Protein AF-A0A7D5S7V2-F1 (afdb_monomer_lite)

Secondary structure (DSSP, 8-state):
-HHHHHHHHHHHH--------EEESS-EEE-S-SEEEESS-EEEEEEEEEE-SS-EEEEEEEEEEEEEEEE-TT-EEEEEEEEE-TT-EEEE-TT-EEEESS-EEE-SEEEE-TT-EEEESS-EEE-SS-EEEETT-EEEESS-EEE-S-EEE-----GGGGGG-

Radius of gyration: 20.49 Å; chains: 1; bounding box: 86×40×39 Å

pLDDT: mean 71.47, std 13.64, range [46.28, 93.69]

Sequence (165 aa):
MKRIFTLIILLLTCKVYAQVQMISTGDISISGYTGIGINGNIIDSGGHIKIAQSGRIWVNGQGVLMGLLSMQDSANLIVDSVHFLPTSELVLHHESSITTTGNLYAAGATDLFENSGIETGGDLLISESDWNLHDSSLIESGENILLEGGTFHPMIMPESSRNRA

Structure (mmCIF, N/CA/C/O backbone):
data_AF-A0A7D5S7V2-F1
#
_entry.id   AF-A0A7D5S7V2-F1
#
loop_
_atom_site.group_PDB
_atom_site.id
_atom_site.type_symbol
_atom_site.label_atom_id
_atom_site.label_alt_id
_atom_site.label_comp_id
_atom_site.label_asym_id
_atom_site.label_entity_id
_atom_site.label_seq_id
_atom_site.pdbx_PDB_ins_code
_atom_site.Cartn_x
_atom_site.Cartn_y
_atom_site.Cartn_z
_atom_site.occupancy
_atom_site.B_iso_or_equiv
_atom_site.auth_seq_id
_atom_site.auth_comp_id
_atom_site.auth_asym_id
_atom_site.auth_atom_id
_atom_site.pdbx_PDB_model_num
ATOM 1 N N . MET A 1 1 ? -50.921 5.675 21.238 1.00 53.88 1 MET A N 1
ATOM 2 C CA . MET A 1 1 ? -49.936 5.343 22.296 1.00 53.88 1 MET A CA 1
ATOM 3 C C . MET A 1 1 ? -49.020 4.169 21.941 1.00 53.88 1 MET A C 1
ATOM 5 O O . MET A 1 1 ? -47.817 4.369 21.995 1.00 53.88 1 MET A O 1
ATOM 9 N N . LYS A 1 2 ? -49.520 3.002 21.489 1.00 50.62 2 LYS A N 1
ATOM 10 C CA . LYS A 1 2 ? -48.660 1.856 21.096 1.00 50.62 2 LYS A CA 1
ATOM 11 C C . LYS A 1 2 ? -47.578 2.187 20.049 1.00 50.62 2 LYS A C 1
ATOM 13 O O . LYS A 1 2 ? -46.432 1.823 20.248 1.00 50.62 2 LYS A O 1
ATOM 18 N N . ARG A 1 3 ? -47.910 2.939 18.990 1.00 49.97 3 ARG A N 1
ATOM 19 C CA . ARG A 1 3 ? -46.960 3.278 17.905 1.00 49.97 3 ARG A CA 1
ATOM 20 C C . ARG A 1 3 ? -45.799 4.190 18.334 1.00 49.97 3 ARG A C 1
ATOM 22 O O . ARG A 1 3 ? -44.717 4.086 17.777 1.00 49.97 3 ARG A O 1
ATOM 29 N N . ILE A 1 4 ? -46.019 5.052 19.330 1.00 58.50 4 ILE A N 1
ATOM 30 C CA . ILE A 1 4 ? -44.998 5.987 19.835 1.00 58.50 4 ILE A CA 1
ATOM 31 C C . ILE A 1 4 ? -43.970 5.233 20.687 1.00 58.50 4 ILE A C 1
ATOM 33 O O . ILE A 1 4 ? -42.773 5.434 20.524 1.00 58.50 4 ILE A O 1
ATOM 37 N N . PHE A 1 5 ? -44.430 4.300 21.526 1.00 53.72 5 PHE A N 1
ATOM 38 C CA . PHE A 1 5 ? -43.545 3.442 22.317 1.00 53.72 5 PHE A CA 1
ATOM 39 C C . PHE A 1 5 ? -42.644 2.564 21.439 1.00 53.72 5 PHE A C 1
ATOM 41 O O . PHE A 1 5 ? -41.458 2.437 21.721 1.00 53.72 5 PHE A O 1
ATOM 48 N N . THR A 1 6 ? -43.177 2.005 20.348 1.00 53.22 6 THR A N 1
ATOM 49 C CA . THR A 1 6 ? -42.384 1.191 19.414 1.00 53.22 6 THR A CA 1
ATOM 50 C C . THR A 1 6 ? -41.289 2.005 18.721 1.00 53.22 6 THR A C 1
ATOM 52 O O . THR A 1 6 ? -40.173 1.516 18.588 1.00 53.22 6 THR A O 1
ATOM 55 N N . LEU A 1 7 ? -41.572 3.254 18.331 1.00 47.69 7 LEU A N 1
ATOM 56 C CA . LEU A 1 7 ? -40.597 4.137 17.679 1.00 47.69 7 LEU A CA 1
ATOM 57 C C . LEU A 1 7 ? -39.459 4.547 18.631 1.00 47.69 7 LEU A C 1
ATOM 59 O O . LEU A 1 7 ? -38.300 4.572 18.231 1.00 47.69 7 LEU A O 1
ATOM 63 N N . ILE A 1 8 ? -39.787 4.821 19.899 1.00 56.41 8 ILE A N 1
ATOM 64 C CA . ILE A 1 8 ? -38.809 5.172 20.939 1.00 56.41 8 ILE A CA 1
ATOM 65 C C . ILE A 1 8 ? -37.889 3.984 21.249 1.00 56.41 8 ILE A C 1
ATOM 67 O O . ILE A 1 8 ? -36.680 4.167 21.339 1.00 56.41 8 ILE A O 1
ATOM 71 N N . ILE A 1 9 ? -38.433 2.765 21.349 1.00 59.38 9 ILE A N 1
ATOM 72 C CA . ILE A 1 9 ? -37.624 1.551 21.550 1.00 59.38 9 ILE A CA 1
ATOM 73 C C . ILE A 1 9 ? -36.713 1.308 20.343 1.00 59.38 9 ILE A C 1
ATOM 75 O O . ILE A 1 9 ? -35.529 1.060 20.536 1.00 59.38 9 ILE A O 1
ATOM 79 N N . LEU A 1 10 ? -37.226 1.452 19.114 1.00 52.78 10 LEU A N 1
ATOM 80 C CA . LEU A 1 10 ? -36.431 1.282 17.895 1.00 52.78 10 LEU A CA 1
ATOM 81 C C . LEU A 1 10 ? -35.240 2.257 17.864 1.00 52.78 10 LEU A C 1
ATOM 83 O O . LEU A 1 10 ? -34.108 1.832 17.653 1.00 52.78 10 LEU A O 1
ATOM 87 N N . LEU A 1 11 ? -35.483 3.538 18.167 1.00 54.12 11 LEU A N 1
ATOM 88 C CA . LEU A 1 11 ? -34.450 4.579 18.242 1.00 54.12 11 LEU A CA 1
ATOM 89 C C . LEU A 1 11 ? -33.435 4.342 19.373 1.00 54.12 11 LEU A C 1
ATOM 91 O O . LEU A 1 11 ? -32.258 4.629 19.187 1.00 54.12 11 LEU A O 1
ATOM 95 N N . LEU A 1 12 ? -33.858 3.782 20.513 1.00 57.28 12 LEU A N 1
ATOM 96 C CA . LEU A 1 12 ? -32.975 3.429 21.637 1.00 57.28 12 LEU A CA 1
ATOM 97 C C . LEU A 1 12 ? -32.145 2.158 21.387 1.00 57.28 12 LEU A C 1
ATOM 99 O O . LEU A 1 12 ? -31.118 1.966 22.033 1.00 57.28 12 LEU A O 1
ATOM 103 N N . THR A 1 13 ? -32.574 1.288 20.468 1.00 53.03 13 THR A N 1
ATOM 104 C CA . THR A 1 13 ? -31.842 0.066 20.084 1.00 53.03 13 THR A CA 1
ATOM 105 C C . THR A 1 13 ? -30.954 0.237 18.854 1.00 53.03 13 THR A C 1
ATOM 107 O O . THR A 1 13 ? -30.130 -0.632 18.568 1.00 53.03 13 THR A O 1
ATOM 110 N N . CYS A 1 14 ? -31.085 1.350 18.130 1.00 51.34 14 CYS A N 1
ATOM 111 C CA . CYS A 1 14 ? -30.212 1.668 17.009 1.00 51.34 14 CYS A CA 1
ATOM 112 C C . CYS A 1 14 ? -28.816 2.048 17.521 1.00 51.34 14 CYS A C 1
ATOM 114 O O . CYS A 1 14 ? -28.547 3.200 17.855 1.00 51.34 14 CYS A O 1
ATOM 116 N N . LYS A 1 15 ? -27.896 1.078 17.545 1.00 46.91 15 LYS A N 1
ATOM 117 C CA . LYS A 1 15 ? -26.462 1.377 17.587 1.00 46.91 15 LYS A CA 1
ATOM 118 C C . LYS A 1 15 ? -26.084 2.072 16.283 1.00 46.91 15 LYS A C 1
ATOM 120 O O . LYS A 1 15 ? -26.031 1.441 15.231 1.00 46.91 15 LYS A O 1
ATOM 125 N N . VAL A 1 16 ? -25.815 3.369 16.359 1.00 50.62 16 VAL A N 1
ATOM 126 C CA . VAL A 1 16 ? -25.156 4.093 15.274 1.00 50.62 16 VAL A CA 1
ATOM 127 C C . VAL A 1 16 ? -23.687 3.680 15.299 1.00 50.62 16 VAL A C 1
ATOM 129 O O . VAL A 1 16 ? -22.927 4.119 16.159 1.00 50.62 16 VAL A O 1
ATOM 132 N N . TYR A 1 17 ? -23.296 2.791 14.390 1.00 50.38 17 TYR A N 1
ATOM 133 C CA . TYR A 1 17 ? -21.887 2.531 14.120 1.00 50.38 17 TYR A CA 1
ATOM 134 C C . TYR A 1 17 ? -21.362 3.703 13.294 1.00 50.38 17 TYR A C 1
ATOM 136 O O . TYR A 1 17 ? -21.558 3.759 12.083 1.00 50.38 17 TYR A O 1
ATOM 144 N N . ALA A 1 18 ? -20.760 4.686 13.961 1.00 46.28 18 ALA A N 1
ATOM 145 C CA . ALA A 1 18 ? -20.011 5.720 13.267 1.00 46.28 18 ALA A CA 1
ATOM 146 C C . ALA A 1 18 ? -18.707 5.092 12.760 1.00 46.28 18 ALA A C 1
ATOM 148 O O . ALA A 1 18 ? -17.838 4.741 13.557 1.00 46.28 18 ALA A O 1
ATOM 149 N N . GLN A 1 19 ? -18.592 4.907 11.446 1.00 53.22 19 GLN A N 1
ATOM 150 C CA . GLN A 1 19 ? -17.331 4.526 10.818 1.00 53.22 19 GLN A CA 1
ATOM 151 C C . GLN A 1 19 ? -16.460 5.782 10.721 1.00 53.22 19 GLN A C 1
ATOM 153 O O . GLN A 1 19 ? -16.887 6.789 10.153 1.00 53.22 19 GLN A O 1
ATOM 158 N N . VAL A 1 20 ? -15.261 5.748 11.306 1.00 52.06 20 VAL A N 1
ATOM 159 C CA . VAL A 1 20 ? -14.315 6.866 11.227 1.00 52.06 20 VAL A CA 1
ATOM 160 C C . VAL A 1 20 ? -13.500 6.680 9.956 1.00 52.06 20 VAL A C 1
ATOM 162 O O . VAL A 1 20 ? -12.711 5.748 9.853 1.00 52.06 20 VAL A O 1
ATOM 165 N N . GLN A 1 21 ? -13.714 7.547 8.971 1.00 59.53 21 GLN A N 1
ATOM 166 C CA . GLN A 1 21 ? -12.904 7.574 7.757 1.00 59.53 21 GLN A CA 1
ATOM 167 C C . GLN A 1 21 ? -11.804 8.616 7.914 1.00 59.53 21 GLN A C 1
ATOM 169 O O . GLN A 1 21 ? -12.071 9.752 8.311 1.00 59.53 21 GLN A O 1
ATOM 174 N N . MET A 1 22 ? -10.573 8.228 7.594 1.00 63.16 22 MET A N 1
ATOM 175 C CA . MET A 1 22 ? -9.498 9.189 7.396 1.00 63.16 22 MET A CA 1
ATOM 176 C C . MET A 1 22 ? -9.532 9.608 5.930 1.00 63.16 22 MET A C 1
ATOM 178 O O . MET A 1 22 ? -9.255 8.796 5.050 1.00 63.16 22 MET A O 1
ATOM 182 N N . ILE A 1 23 ? -9.912 10.862 5.688 1.00 60.47 23 ILE A N 1
ATOM 183 C CA . ILE A 1 23 ? -9.883 11.477 4.361 1.00 60.47 23 ILE A CA 1
ATOM 184 C C . ILE A 1 23 ? -8.806 12.549 4.395 1.00 60.47 23 ILE A C 1
ATOM 186 O O . ILE A 1 23 ? -8.894 13.474 5.207 1.00 60.47 23 ILE A O 1
ATOM 190 N N . SER A 1 24 ? -7.805 12.424 3.531 1.00 64.19 24 SER A N 1
ATOM 191 C CA . SER A 1 24 ? -6.795 13.462 3.345 1.00 64.19 24 SER A CA 1
ATOM 192 C C . SER A 1 24 ? -6.746 13.908 1.893 1.00 64.19 24 SER A C 1
ATOM 194 O O . SER A 1 24 ? -6.919 13.113 0.976 1.00 64.19 24 SER A O 1
ATOM 196 N N . THR A 1 25 ? -6.521 15.206 1.709 1.00 56.84 25 THR A N 1
ATOM 197 C CA . THR A 1 25 ? -6.246 15.840 0.412 1.00 56.84 25 THR A CA 1
ATOM 198 C C . THR A 1 25 ? -4.838 16.455 0.387 1.00 56.84 25 THR A C 1
ATOM 200 O O . THR A 1 25 ? -4.547 17.292 -0.463 1.00 56.84 25 THR A O 1
ATOM 203 N N . GLY A 1 26 ? -4.004 16.139 1.381 1.00 53.19 26 GLY A N 1
ATOM 204 C CA . GLY A 1 26 ? -2.648 16.658 1.565 1.00 53.19 26 GLY A CA 1
ATOM 205 C C . GLY A 1 26 ? -1.775 15.664 2.333 1.00 53.19 26 GLY A C 1
ATOM 206 O O . GLY A 1 26 ? -2.226 14.567 2.663 1.00 53.19 26 GLY A O 1
ATOM 207 N N . ASP A 1 27 ? -0.529 16.039 2.616 1.00 62.12 27 ASP A N 1
ATOM 208 C CA . ASP A 1 27 ? 0.451 15.095 3.161 1.00 62.12 27 ASP A CA 1
ATOM 209 C C . ASP A 1 27 ? 0.111 14.625 4.582 1.00 62.12 27 ASP A C 1
ATOM 211 O O . ASP A 1 27 ? -0.161 15.424 5.485 1.00 62.12 27 ASP A O 1
ATOM 215 N N . ILE A 1 28 ? 0.201 13.313 4.796 1.00 67.50 28 ILE A N 1
ATOM 216 C CA . ILE A 1 28 ? 0.127 12.682 6.113 1.00 67.50 28 ILE A CA 1
ATOM 217 C C . ILE A 1 28 ? 1.533 12.204 6.467 1.00 67.50 28 ILE A C 1
ATOM 219 O O . ILE A 1 28 ? 2.031 11.235 5.899 1.00 67.50 28 ILE A O 1
ATOM 223 N N . SER A 1 29 ? 2.176 12.862 7.433 1.00 64.50 29 SER A N 1
ATOM 224 C CA . SER A 1 29 ? 3.474 12.426 7.956 1.00 64.50 29 SER A CA 1
ATOM 225 C C . SER A 1 29 ? 3.314 11.817 9.339 1.00 64.50 29 SER A C 1
ATOM 227 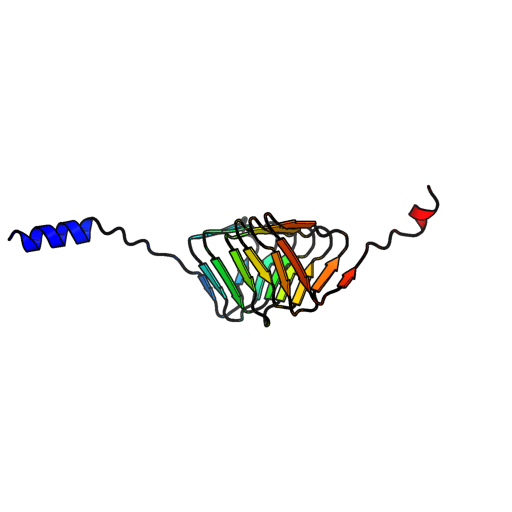O O . SER A 1 29 ? 2.852 12.474 10.274 1.00 64.50 29 SER A O 1
ATOM 229 N N . ILE A 1 30 ? 3.753 10.572 9.483 1.00 67.06 30 ILE A N 1
ATOM 230 C CA . ILE A 1 30 ? 3.746 9.839 10.746 1.00 67.06 30 ILE A CA 1
ATOM 231 C C . ILE A 1 30 ? 5.200 9.613 11.132 1.00 67.06 30 ILE A C 1
ATOM 233 O O . ILE A 1 30 ? 5.906 8.828 10.508 1.00 67.06 30 ILE A O 1
ATOM 237 N N . SER A 1 31 ? 5.650 10.352 12.143 1.00 60.53 31 SER A N 1
ATOM 238 C CA . SER A 1 31 ? 7.025 10.318 12.645 1.00 60.53 31 SER A CA 1
ATOM 239 C C . SER A 1 31 ? 7.029 10.490 14.160 1.00 60.53 31 SER A C 1
ATOM 241 O O . SER A 1 31 ? 6.303 11.344 14.672 1.00 60.53 31 SER A O 1
ATOM 243 N N . GLY A 1 32 ? 7.851 9.722 14.878 1.00 52.84 32 GLY A N 1
ATOM 244 C CA . GLY A 1 32 ? 7.982 9.836 16.338 1.00 52.84 32 GLY A CA 1
ATOM 245 C C . GLY A 1 32 ? 6.824 9.232 17.147 1.00 52.84 32 GLY A C 1
ATOM 246 O O . GLY A 1 32 ? 6.743 9.459 18.352 1.00 52.84 32 GLY A O 1
ATOM 247 N N . TYR A 1 33 ? 5.948 8.453 16.506 1.00 56.28 33 TYR A N 1
ATOM 248 C CA . TYR A 1 33 ? 4.859 7.711 17.146 1.00 56.28 33 TYR A CA 1
ATOM 249 C C . TYR A 1 33 ? 5.064 6.208 16.948 1.00 56.28 33 TYR A C 1
ATOM 251 O O . TYR A 1 33 ? 5.441 5.770 15.866 1.00 56.28 33 TYR A O 1
ATOM 259 N N . THR A 1 34 ? 4.765 5.405 17.972 1.00 59.66 34 THR A N 1
ATOM 260 C CA . THR A 1 34 ? 4.850 3.935 17.889 1.00 59.66 34 THR A CA 1
ATOM 261 C C . THR A 1 34 ? 3.755 3.326 17.008 1.00 59.66 34 THR A C 1
ATOM 263 O O . THR A 1 34 ? 3.917 2.218 16.501 1.00 59.66 34 THR A O 1
ATOM 266 N N . GLY A 1 35 ? 2.653 4.049 16.779 1.00 58.81 35 GLY A N 1
ATOM 267 C CA . GLY A 1 35 ? 1.676 3.697 15.757 1.00 58.81 35 GLY A CA 1
ATOM 268 C C . GLY A 1 35 ? 0.394 4.528 15.767 1.00 58.81 35 GLY A C 1
ATOM 269 O O . GLY A 1 35 ? 0.143 5.308 16.686 1.00 58.81 35 GLY A O 1
ATOM 270 N N . ILE A 1 36 ? -0.419 4.343 14.727 1.00 66.88 36 ILE A N 1
ATOM 271 C CA . ILE A 1 36 ? -1.734 4.958 14.519 1.00 66.88 36 ILE A CA 1
ATOM 272 C C . ILE A 1 36 ? -2.739 3.858 14.170 1.00 66.88 36 ILE A C 1
ATOM 274 O O . ILE A 1 36 ? -2.505 3.044 13.280 1.00 66.88 36 ILE A O 1
ATOM 278 N N . GLY A 1 37 ? -3.866 3.835 14.882 1.00 52.06 37 GLY A N 1
ATOM 279 C CA . GLY A 1 37 ? -4.990 2.946 14.594 1.00 52.06 37 GLY A CA 1
ATOM 280 C C . GLY A 1 37 ? -6.150 3.714 13.967 1.00 52.06 37 GLY A C 1
ATOM 281 O O . GLY A 1 37 ? -6.594 4.717 14.527 1.00 52.06 37 GLY A O 1
ATOM 282 N N . ILE A 1 38 ? -6.663 3.232 12.837 1.00 63.03 38 ILE A N 1
ATOM 283 C CA . ILE A 1 38 ? -7.821 3.786 12.129 1.00 63.03 38 ILE A CA 1
ATOM 284 C C . ILE A 1 38 ? -8.899 2.705 12.083 1.00 63.03 38 ILE A C 1
ATOM 286 O O . ILE A 1 38 ? -8.695 1.619 11.544 1.00 63.03 38 ILE A O 1
ATOM 290 N N . ASN A 1 39 ? -10.053 2.991 12.685 1.00 57.41 39 ASN A N 1
ATOM 291 C CA . ASN A 1 39 ? -11.207 2.094 12.674 1.00 57.41 39 ASN A CA 1
ATOM 292 C C . ASN A 1 39 ? -12.201 2.544 11.595 1.00 57.41 39 ASN A C 1
ATOM 294 O O . ASN A 1 39 ? -13.147 3.292 11.867 1.00 57.41 39 ASN A O 1
ATOM 298 N N . GLY A 1 40 ? -11.917 2.128 10.363 1.00 60.38 40 GLY A N 1
ATOM 299 C CA . GLY A 1 40 ? -12.625 2.504 9.149 1.00 60.38 40 GLY A CA 1
ATOM 300 C C . GLY A 1 40 ? -11.679 2.538 7.951 1.00 60.38 40 GLY A C 1
ATOM 301 O O . GLY A 1 40 ? -10.647 1.876 7.955 1.00 60.38 40 GLY A O 1
ATOM 302 N N . ASN A 1 41 ? -12.042 3.297 6.920 1.00 61.00 41 ASN A N 1
ATOM 303 C CA . ASN A 1 41 ? -11.297 3.324 5.661 1.00 61.00 41 ASN A CA 1
ATOM 304 C C . ASN A 1 41 ? -10.289 4.479 5.628 1.00 61.00 41 ASN A C 1
ATOM 306 O O . ASN A 1 41 ? -10.545 5.543 6.205 1.00 61.00 41 ASN A O 1
ATOM 310 N N . ILE A 1 42 ? -9.191 4.290 4.894 1.00 67.31 42 ILE A N 1
ATOM 311 C CA . ILE A 1 42 ? -8.346 5.397 4.430 1.00 67.31 42 ILE A CA 1
ATOM 312 C C . ILE A 1 42 ? -8.736 5.708 2.990 1.00 67.31 42 ILE A C 1
ATOM 314 O O . ILE A 1 42 ? -8.746 4.815 2.142 1.00 67.31 42 ILE A O 1
ATOM 318 N N . ILE A 1 43 ? -9.050 6.972 2.727 1.00 63.88 43 ILE A N 1
ATOM 319 C CA . ILE A 1 43 ? -9.237 7.498 1.378 1.00 63.88 43 ILE A CA 1
ATOM 320 C C . ILE A 1 43 ? -8.291 8.688 1.242 1.00 63.88 43 ILE A C 1
ATOM 322 O O . ILE A 1 43 ? -8.542 9.754 1.805 1.00 63.88 43 ILE A O 1
ATOM 326 N N . ASP A 1 44 ? -7.189 8.495 0.528 1.00 69.06 44 ASP A N 1
ATOM 327 C CA . ASP A 1 44 ? -6.313 9.597 0.122 1.00 69.06 44 ASP A CA 1
ATOM 328 C C . ASP A 1 44 ? -6.699 10.025 -1.293 1.00 69.06 44 ASP A C 1
ATOM 330 O O . ASP A 1 44 ? -6.975 9.165 -2.128 1.00 69.06 44 ASP A O 1
ATOM 334 N N . SER A 1 45 ? -6.767 11.330 -1.555 1.00 54.66 45 SER A N 1
ATOM 335 C CA . SER A 1 45 ? -7.177 11.892 -2.848 1.00 54.66 45 SER A CA 1
ATOM 336 C C . SER A 1 45 ? -6.069 12.692 -3.547 1.00 54.66 45 SER A C 1
ATOM 338 O O . SER A 1 45 ? -6.383 13.572 -4.353 1.00 54.66 45 SER A O 1
ATOM 340 N N . GLY A 1 46 ? -4.797 12.429 -3.232 1.00 58.62 46 GLY A N 1
ATOM 341 C CA . GLY A 1 46 ? -3.639 12.994 -3.936 1.00 58.62 46 GLY A CA 1
ATOM 342 C C . GLY A 1 46 ? -2.518 13.537 -3.046 1.00 58.62 46 GLY A C 1
ATOM 343 O O . GLY A 1 46 ? -1.682 14.281 -3.557 1.00 58.62 46 GLY A O 1
ATOM 344 N N . GLY A 1 47 ? -2.513 13.245 -1.742 1.00 62.09 47 GLY A N 1
ATOM 345 C CA . GLY A 1 47 ? -1.417 13.612 -0.841 1.00 62.09 47 GLY A CA 1
ATOM 346 C C . GLY A 1 47 ? -0.260 12.607 -0.861 1.00 62.09 47 GLY A C 1
ATOM 347 O O . GLY A 1 47 ? -0.300 11.586 -1.547 1.00 62.09 47 GLY A O 1
ATOM 348 N N . HIS A 1 48 ? 0.809 12.900 -0.117 1.00 69.12 48 HIS A N 1
ATOM 349 C CA . HIS A 1 48 ? 1.846 11.915 0.190 1.00 69.12 48 HIS A CA 1
ATOM 350 C C . HIS A 1 48 ? 1.645 11.374 1.610 1.00 69.12 48 HIS A C 1
ATOM 352 O O . HIS A 1 48 ? 1.672 12.126 2.590 1.00 69.12 48 HIS A O 1
ATOM 358 N N . ILE A 1 49 ? 1.500 10.056 1.749 1.00 70.50 49 ILE A N 1
ATOM 359 C CA . ILE A 1 49 ? 1.566 9.379 3.044 1.00 70.50 49 ILE A CA 1
ATOM 360 C C . ILE A 1 49 ? 3.006 8.933 3.267 1.00 70.50 49 ILE A C 1
ATOM 362 O O . ILE A 1 49 ? 3.511 8.022 2.609 1.00 70.50 49 ILE A O 1
ATOM 366 N N . LYS A 1 50 ? 3.673 9.564 4.234 1.00 71.00 50 LYS A N 1
ATOM 367 C CA . LYS A 1 50 ? 5.016 9.181 4.664 1.00 71.00 50 LYS A CA 1
ATOM 368 C C . LYS A 1 50 ? 4.968 8.556 6.051 1.00 71.00 50 LYS A C 1
ATOM 370 O O . LYS A 1 50 ? 4.5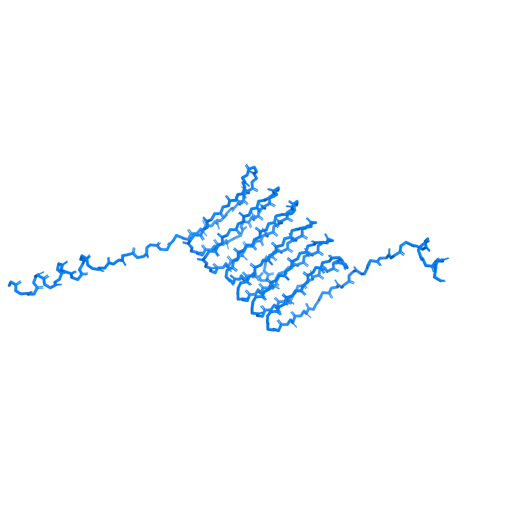67 9.203 7.022 1.00 71.00 50 LYS A O 1
ATOM 375 N N . ILE A 1 51 ? 5.446 7.319 6.150 1.00 67.94 51 ILE A N 1
ATOM 376 C CA . ILE A 1 51 ? 5.606 6.607 7.421 1.00 67.94 51 ILE A CA 1
ATOM 377 C C . ILE A 1 51 ? 7.104 6.482 7.697 1.00 67.94 51 ILE A C 1
ATOM 379 O O . ILE A 1 51 ? 7.813 5.774 6.983 1.00 67.94 51 ILE A O 1
ATOM 383 N N . ALA A 1 52 ? 7.589 7.194 8.714 1.00 59.88 52 ALA A N 1
ATOM 384 C CA . ALA A 1 52 ? 8.995 7.191 9.111 1.00 59.88 52 ALA A CA 1
ATOM 385 C C . ALA A 1 52 ? 9.168 6.632 10.533 1.00 59.88 52 ALA A C 1
ATOM 387 O O . ALA A 1 52 ? 8.353 6.926 11.409 1.00 59.88 52 ALA A O 1
ATOM 388 N N . GLN A 1 53 ? 10.267 5.895 10.746 1.00 57.25 53 GLN A N 1
ATOM 389 C CA . GLN A 1 53 ? 10.711 5.262 12.001 1.00 57.25 53 GLN A CA 1
ATOM 390 C C . GLN A 1 53 ? 9.712 4.326 12.678 1.00 57.25 53 GLN A C 1
ATOM 392 O O . GLN A 1 53 ? 8.802 4.811 13.343 1.00 57.25 53 GLN A O 1
ATOM 397 N N . SER A 1 54 ? 9.954 3.004 12.639 1.00 58.72 54 SER A N 1
ATOM 398 C CA . SER A 1 54 ? 9.352 1.984 13.538 1.00 58.72 54 SER A CA 1
ATOM 399 C C . SER A 1 54 ? 7.822 2.048 13.694 1.00 58.72 54 SER A C 1
ATOM 401 O O . SER A 1 54 ? 7.247 1.455 14.611 1.00 58.72 54 SER A O 1
ATOM 403 N N . GLY A 1 55 ? 7.168 2.816 12.828 1.00 59.22 55 GLY A N 1
ATOM 404 C CA . GLY A 1 55 ? 5.806 3.267 12.979 1.00 59.22 55 GLY A CA 1
ATOM 405 C C . GLY A 1 55 ? 4.894 2.202 12.423 1.00 59.22 55 GLY A C 1
ATOM 406 O O . GLY A 1 55 ? 5.153 1.628 11.362 1.00 59.22 55 GLY A O 1
ATOM 407 N N . ARG A 1 56 ? 3.821 1.925 13.154 1.00 63.03 56 ARG A N 1
ATOM 408 C CA . ARG A 1 56 ? 2.788 1.002 12.701 1.00 63.03 56 ARG A CA 1
ATOM 409 C C . ARG A 1 56 ? 1.522 1.759 12.350 1.00 63.03 56 ARG A C 1
ATOM 411 O O . ARG A 1 56 ? 1.013 2.498 13.187 1.00 63.03 56 ARG A O 1
ATOM 418 N N . ILE A 1 57 ? 0.960 1.519 11.173 1.00 67.88 57 ILE A N 1
ATOM 419 C CA . ILE A 1 57 ? -0.433 1.881 10.903 1.00 67.88 57 ILE A CA 1
ATOM 420 C C . ILE A 1 57 ? -1.259 0.604 10.906 1.00 67.88 57 ILE A C 1
ATOM 422 O O . ILE A 1 57 ? -0.916 -0.353 10.219 1.00 67.88 57 ILE A O 1
ATOM 426 N N . TRP A 1 58 ? -2.339 0.594 11.683 1.00 61.78 58 TRP A N 1
ATOM 427 C CA . TRP A 1 58 ? -3.369 -0.435 11.594 1.00 61.78 58 TRP A CA 1
ATOM 428 C C . TRP A 1 58 ? -4.667 0.189 11.093 1.00 61.78 58 TRP A C 1
ATOM 430 O O . TRP A 1 58 ? -5.203 1.096 11.733 1.00 61.78 58 TRP A O 1
ATOM 440 N N . VAL A 1 59 ? -5.202 -0.332 9.995 1.00 62.31 59 VAL A N 1
ATOM 441 C CA . VAL A 1 59 ? -6.477 0.076 9.403 1.00 62.31 59 VAL A CA 1
ATOM 442 C C . VAL A 1 59 ? -7.430 -1.112 9.445 1.00 62.31 59 VAL A C 1
ATOM 444 O O . VAL A 1 59 ? -7.201 -2.120 8.788 1.00 62.31 59 VAL A O 1
ATOM 447 N N . ASN A 1 60 ? -8.499 -1.005 10.231 1.00 58.44 60 ASN A N 1
ATOM 448 C CA . ASN A 1 60 ? -9.573 -2.002 10.256 1.00 58.44 60 ASN A CA 1
ATOM 449 C C . ASN A 1 60 ? -10.651 -1.596 9.243 1.00 58.44 60 ASN A C 1
ATOM 451 O O . ASN A 1 60 ? -11.668 -0.992 9.599 1.00 58.44 60 ASN A O 1
ATOM 455 N N . GLY A 1 61 ? -10.332 -1.796 7.971 1.00 60.12 61 GLY A N 1
ATOM 456 C CA . GLY A 1 61 ? -11.116 -1.357 6.829 1.00 60.12 61 GLY A CA 1
ATOM 457 C C . GLY A 1 61 ? -10.306 -1.402 5.537 1.00 60.12 61 GLY A C 1
ATOM 458 O O . GLY A 1 61 ? -9.170 -1.874 5.498 1.00 60.12 61 GLY A O 1
ATOM 459 N N . GLN A 1 62 ? -10.906 -0.897 4.462 1.00 69.62 62 GLN A N 1
ATOM 460 C CA . GLN A 1 62 ? -10.279 -0.858 3.143 1.00 69.62 62 GLN A CA 1
ATOM 461 C C . GLN A 1 62 ? -9.531 0.464 2.933 1.00 69.62 62 GLN A C 1
ATOM 463 O O . GLN A 1 62 ? -9.970 1.523 3.391 1.00 69.62 62 GLN A O 1
ATOM 468 N N . GLY A 1 63 ? -8.411 0.409 2.217 1.00 64.69 63 GLY A N 1
ATOM 469 C CA . GLY A 1 63 ? -7.664 1.579 1.768 1.00 64.69 63 GLY A CA 1
ATOM 470 C C . GLY A 1 63 ? -7.843 1.814 0.271 1.00 64.69 63 GLY A C 1
ATOM 471 O O . GLY A 1 63 ? -7.598 0.911 -0.526 1.00 64.69 63 GLY A O 1
ATOM 472 N N . VAL A 1 64 ? -8.216 3.032 -0.118 1.00 62.88 64 VAL A N 1
ATOM 473 C CA . VAL A 1 64 ? -7.989 3.536 -1.480 1.00 62.88 64 VAL A CA 1
ATOM 474 C C . VAL A 1 64 ? -6.998 4.679 -1.361 1.00 62.88 64 VAL A C 1
ATOM 476 O O . VAL A 1 64 ? -7.289 5.699 -0.736 1.00 62.88 64 VAL A O 1
ATOM 479 N N . LEU A 1 65 ? -5.808 4.486 -1.916 1.00 68.69 65 LEU A N 1
ATOM 480 C CA . LEU A 1 65 ? -4.714 5.440 -1.795 1.00 68.69 65 LEU A CA 1
ATOM 481 C C . LEU A 1 65 ? -4.448 6.077 -3.156 1.00 68.69 65 LEU A C 1
ATOM 483 O O . LEU A 1 65 ? -4.030 5.398 -4.099 1.00 68.69 65 LEU A O 1
ATOM 487 N N . MET A 1 66 ? -4.713 7.380 -3.255 1.00 56.00 66 MET A N 1
ATOM 488 C CA . MET A 1 66 ? -4.350 8.214 -4.399 1.00 56.00 66 MET A CA 1
ATOM 489 C C . MET A 1 66 ? -3.158 9.088 -4.013 1.00 56.00 66 MET A C 1
ATOM 491 O O . MET A 1 66 ? -3.308 9.938 -3.142 1.00 56.00 66 MET A O 1
ATOM 495 N N . GLY A 1 67 ? -2.008 8.900 -4.662 1.00 63.47 67 GLY A N 1
ATOM 496 C CA . GLY A 1 67 ? -0.772 9.634 -4.359 1.00 63.47 67 GLY A CA 1
ATOM 497 C C . GLY A 1 67 ? 0.395 8.707 -4.016 1.00 63.47 67 GLY A C 1
ATOM 498 O O . GLY A 1 67 ? 0.411 7.558 -4.447 1.00 63.47 67 GLY A O 1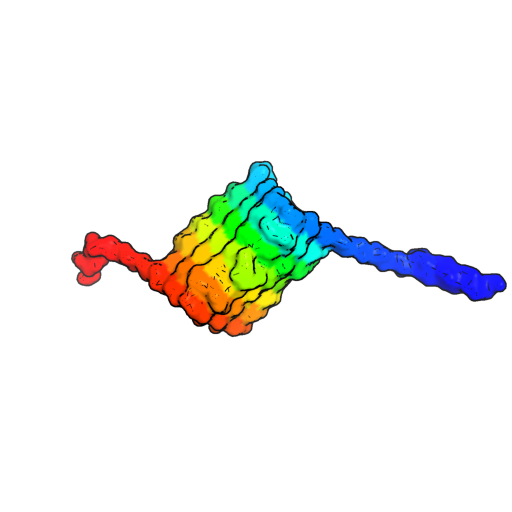
ATOM 499 N N . LEU A 1 68 ? 1.375 9.195 -3.256 1.00 69.56 68 LEU A N 1
ATOM 500 C CA . LEU A 1 68 ? 2.576 8.432 -2.889 1.00 69.56 68 LEU A CA 1
ATOM 501 C C . LEU A 1 68 ? 2.447 7.853 -1.474 1.00 69.56 68 LEU A C 1
ATOM 503 O O . LEU A 1 68 ? 2.311 8.610 -0.513 1.00 69.56 68 LEU A O 1
ATOM 507 N N . LEU A 1 69 ? 2.589 6.534 -1.324 1.00 81.06 69 LEU A N 1
ATOM 508 C CA . LEU A 1 69 ? 2.904 5.896 -0.043 1.00 81.06 69 LEU A CA 1
ATOM 509 C C . LEU A 1 69 ? 4.400 5.577 0.004 1.00 81.06 69 LEU A C 1
ATOM 511 O O . LEU A 1 69 ? 4.876 4.725 -0.741 1.00 81.06 69 LEU A O 1
ATOM 515 N N . SER A 1 70 ? 5.129 6.223 0.916 1.00 79.88 70 SER A N 1
ATOM 516 C CA . SER A 1 70 ? 6.550 5.950 1.158 1.00 79.88 70 SER A CA 1
ATOM 517 C C . SER A 1 70 ? 6.774 5.483 2.595 1.00 79.88 70 SER A C 1
ATOM 519 O O . SER A 1 70 ? 6.442 6.189 3.556 1.00 79.88 70 SER A O 1
ATOM 521 N N . MET A 1 71 ? 7.346 4.287 2.743 1.00 79.75 71 MET A N 1
ATOM 522 C CA . MET A 1 71 ? 7.600 3.644 4.034 1.00 79.75 71 MET A CA 1
ATOM 523 C C . MET A 1 71 ? 9.092 3.401 4.237 1.00 79.75 71 MET A C 1
ATOM 525 O O . MET A 1 71 ? 9.755 2.847 3.365 1.00 79.75 71 MET A O 1
ATOM 529 N N . GLN A 1 72 ? 9.625 3.825 5.384 1.00 77.81 72 GLN A N 1
ATOM 530 C CA . GLN A 1 72 ? 11.056 3.762 5.712 1.00 77.81 72 GLN A CA 1
ATOM 531 C C . GLN A 1 72 ? 11.297 3.165 7.104 1.00 77.81 72 GLN A C 1
ATOM 533 O O . GLN A 1 72 ? 10.397 3.163 7.942 1.00 77.81 72 GLN A O 1
ATOM 538 N N . ASP A 1 73 ? 12.524 2.699 7.355 1.00 77.94 73 ASP A N 1
ATOM 539 C CA . ASP A 1 73 ? 13.036 2.311 8.680 1.00 77.94 73 ASP A CA 1
ATOM 540 C C . ASP A 1 73 ? 12.147 1.297 9.430 1.00 77.94 73 ASP A C 1
ATOM 542 O O . ASP A 1 73 ? 11.656 1.565 10.537 1.00 77.94 73 ASP A O 1
ATOM 546 N N . SER A 1 74 ? 11.906 0.143 8.801 1.00 77.62 74 SER A N 1
ATOM 547 C CA . SER A 1 74 ? 11.117 -0.967 9.362 1.00 77.62 74 SER A CA 1
ATOM 548 C C . SER A 1 74 ? 9.652 -0.618 9.698 1.00 77.62 74 SER A C 1
ATOM 550 O O . SER A 1 74 ? 9.032 -1.204 10.594 1.00 77.62 74 SER A O 1
ATOM 552 N N . ALA A 1 75 ? 9.086 0.378 9.007 1.00 77.25 75 ALA A N 1
ATOM 553 C CA . ALA A 1 75 ? 7.677 0.747 9.115 1.00 77.25 75 ALA A CA 1
ATOM 554 C C . ALA A 1 75 ? 6.756 -0.386 8.640 1.00 77.25 75 ALA A C 1
ATOM 556 O O . ALA A 1 75 ? 7.051 -1.068 7.664 1.00 77.25 75 ALA A O 1
ATOM 557 N N . ASN A 1 76 ? 5.609 -0.549 9.301 1.00 79.38 76 ASN A N 1
ATOM 558 C CA . ASN A 1 76 ? 4.654 -1.612 8.982 1.00 79.38 76 ASN A CA 1
ATOM 559 C C . ASN A 1 76 ? 3.240 -1.053 8.796 1.00 79.38 76 ASN A C 1
ATOM 561 O O . ASN A 1 76 ? 2.724 -0.342 9.666 1.00 79.38 76 ASN A O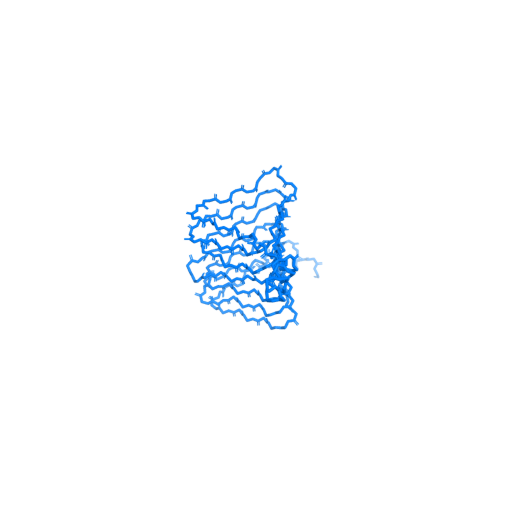 1
ATOM 565 N N . LEU A 1 77 ? 2.596 -1.411 7.689 1.00 82.75 77 LEU A N 1
ATOM 566 C CA . LEU A 1 77 ? 1.204 -1.086 7.393 1.00 82.75 77 LEU A CA 1
ATOM 567 C C . LEU A 1 77 ? 0.387 -2.374 7.418 1.00 82.75 77 LEU A C 1
ATOM 569 O O . LEU A 1 77 ? 0.655 -3.294 6.655 1.00 82.75 77 LEU A O 1
ATOM 573 N N . ILE A 1 78 ? -0.624 -2.418 8.281 1.00 82.38 78 ILE A N 1
ATOM 574 C CA . ILE A 1 78 ? -1.560 -3.536 8.372 1.00 82.38 78 ILE A CA 1
ATOM 575 C C . ILE A 1 78 ? -2.954 -3.020 8.021 1.00 82.38 78 ILE A C 1
ATOM 577 O O . ILE A 1 78 ? -3.447 -2.090 8.662 1.00 82.38 78 ILE A O 1
ATOM 581 N N . VAL A 1 79 ? -3.574 -3.589 6.990 1.00 82.50 79 VAL A N 1
ATOM 582 C CA . VAL A 1 79 ? -4.859 -3.132 6.429 1.00 82.50 79 VAL A CA 1
ATOM 583 C C . VAL A 1 79 ? -5.658 -4.316 5.893 1.00 82.50 79 VAL A C 1
ATOM 585 O O . VAL A 1 79 ? -5.063 -5.301 5.485 1.00 82.50 79 VAL A O 1
ATOM 588 N N . ASP A 1 80 ? -6.991 -4.272 5.858 1.00 82.94 80 ASP A N 1
ATOM 589 C CA . ASP A 1 80 ? -7.739 -5.437 5.360 1.00 82.94 80 ASP A CA 1
ATOM 590 C C . ASP A 1 80 ? -7.540 -5.648 3.859 1.00 82.94 80 ASP A C 1
ATOM 592 O O . ASP A 1 80 ? -7.251 -6.743 3.395 1.00 82.94 80 ASP A O 1
ATOM 596 N N . SER A 1 81 ? -7.679 -4.597 3.062 1.00 82.69 81 SER A N 1
ATOM 597 C CA . SER A 1 81 ? -7.354 -4.622 1.634 1.00 82.69 81 SER A CA 1
ATOM 598 C C . SER A 1 81 ? -6.961 -3.224 1.195 1.00 82.69 81 SER A C 1
ATOM 600 O O . SER A 1 81 ? -7.473 -2.242 1.742 1.00 82.69 81 SER A O 1
ATOM 602 N N . VAL A 1 82 ? -6.081 -3.114 0.206 1.00 85.62 82 VAL A N 1
ATOM 603 C CA . VAL A 1 82 ? -5.621 -1.815 -0.293 1.00 85.62 82 VAL A CA 1
ATOM 604 C C . VAL A 1 82 ? -5.576 -1.789 -1.813 1.00 85.62 82 VAL A C 1
ATOM 606 O O . VAL A 1 82 ? -5.166 -2.750 -2.460 1.00 85.62 82 VAL A O 1
ATOM 609 N N . HIS A 1 83 ? -6.022 -0.671 -2.373 1.00 85.56 83 HIS A N 1
ATOM 610 C CA . HIS A 1 83 ? -6.023 -0.397 -3.800 1.00 85.56 83 HIS A CA 1
ATOM 611 C C . HIS A 1 83 ? -5.277 0.922 -4.043 1.00 85.56 83 HIS A C 1
ATOM 613 O O . HIS A 1 83 ? -5.754 1.994 -3.658 1.00 85.56 83 HIS A O 1
ATOM 619 N N . PHE A 1 84 ? -4.121 0.847 -4.700 1.00 82.31 84 PHE A N 1
ATOM 620 C CA . PHE A 1 84 ? -3.402 1.998 -5.241 1.00 82.31 84 PHE A CA 1
ATOM 621 C C . PHE A 1 84 ? -3.846 2.214 -6.684 1.00 82.31 84 PHE A C 1
ATOM 623 O O . PHE A 1 84 ? -3.747 1.306 -7.510 1.00 82.31 84 PHE A O 1
ATOM 630 N N . LEU A 1 85 ? -4.373 3.403 -6.976 1.00 80.25 85 LEU A N 1
ATOM 631 C CA . LEU A 1 85 ? -4.809 3.753 -8.327 1.00 80.25 85 LEU A CA 1
ATOM 632 C C . LEU A 1 85 ? -3.609 3.870 -9.290 1.00 80.25 85 LEU A C 1
ATOM 634 O O . LEU A 1 85 ? -2.484 4.061 -8.831 1.00 80.25 85 LEU A O 1
ATOM 638 N N . PRO A 1 86 ? -3.825 3.844 -10.620 1.00 79.25 86 PRO A N 1
ATOM 639 C CA . PRO A 1 86 ? -2.738 3.954 -11.601 1.00 79.25 86 PRO A CA 1
ATOM 640 C C . PRO A 1 86 ? -1.869 5.215 -11.474 1.00 79.25 86 PRO A C 1
ATOM 642 O O . PRO A 1 86 ? -0.716 5.229 -11.884 1.00 79.25 86 PRO A O 1
ATOM 645 N N . THR A 1 87 ? -2.414 6.296 -10.908 1.00 77.44 87 THR A N 1
ATOM 646 C CA . THR A 1 87 ? -1.689 7.557 -10.670 1.00 77.44 87 THR A CA 1
ATOM 647 C C . THR A 1 87 ? -0.930 7.590 -9.343 1.00 77.44 87 THR A C 1
ATOM 649 O O . THR A 1 87 ? -0.407 8.639 -8.978 1.00 77.44 87 THR A O 1
ATOM 652 N N . SER A 1 88 ? -0.963 6.505 -8.572 1.00 77.81 88 SER A N 1
ATOM 653 C CA . SER A 1 88 ? -0.319 6.411 -7.265 1.00 77.81 88 SER A CA 1
ATOM 654 C C . SER A 1 88 ? 1.102 5.863 -7.380 1.00 77.81 88 SER A C 1
ATOM 656 O O . SER A 1 88 ? 1.486 5.291 -8.395 1.00 77.81 88 SER A O 1
ATOM 658 N N . GLU A 1 89 ? 1.880 6.010 -6.317 1.00 79.81 89 GLU A N 1
ATOM 659 C CA . GLU A 1 89 ? 3.207 5.415 -6.193 1.00 79.81 89 GLU A CA 1
ATOM 660 C C . GLU A 1 89 ? 3.301 4.671 -4.854 1.00 79.81 89 GLU A C 1
ATOM 662 O O . GLU A 1 89 ? 2.890 5.186 -3.810 1.00 79.81 89 GLU A O 1
ATOM 667 N N . LEU A 1 90 ? 3.826 3.449 -4.879 1.00 84.94 90 LEU A N 1
ATOM 668 C CA . LEU A 1 90 ? 4.105 2.628 -3.706 1.00 84.94 90 LEU A CA 1
ATOM 669 C C . LEU A 1 90 ? 5.617 2.434 -3.584 1.00 84.94 90 LEU A C 1
ATOM 671 O O . LEU A 1 90 ? 6.232 1.792 -4.426 1.00 84.94 90 LEU A O 1
ATOM 675 N N . VAL A 1 91 ? 6.215 2.953 -2.514 1.00 85.00 91 VAL A N 1
ATOM 676 C CA . VAL A 1 91 ? 7.658 2.847 -2.274 1.00 85.00 91 VAL A CA 1
ATOM 677 C C . VAL A 1 91 ? 7.918 2.256 -0.891 1.00 85.00 91 VAL A C 1
ATOM 679 O O . VAL A 1 91 ? 7.705 2.916 0.133 1.00 85.00 91 VAL A O 1
ATOM 682 N N . LEU A 1 92 ? 8.414 1.018 -0.857 1.00 84.50 92 LEU A N 1
ATOM 683 C CA . LEU A 1 92 ? 8.799 0.323 0.373 1.00 84.50 92 LEU A CA 1
ATOM 684 C C . LEU A 1 92 ? 10.323 0.254 0.484 1.00 84.50 92 LEU A C 1
ATOM 686 O O . LEU A 1 92 ? 10.988 -0.449 -0.274 1.00 84.50 92 LEU A O 1
ATOM 690 N N . HIS A 1 93 ? 10.886 0.989 1.443 1.00 82.50 93 HIS A N 1
ATOM 691 C CA . HIS A 1 93 ? 12.319 0.966 1.737 1.00 82.50 93 HIS A CA 1
ATOM 692 C C . HIS A 1 93 ? 12.691 -0.163 2.720 1.00 82.50 93 HIS A C 1
ATOM 694 O O . HIS A 1 93 ? 11.849 -0.968 3.122 1.00 82.50 93 HIS A O 1
ATOM 700 N N . HIS A 1 94 ? 13.967 -0.210 3.115 1.00 82.31 94 HIS A N 1
ATOM 701 C CA . HIS A 1 94 ? 14.557 -1.287 3.907 1.00 82.31 94 HIS A CA 1
ATOM 702 C C . HIS A 1 94 ? 13.731 -1.704 5.130 1.00 82.31 94 HIS A C 1
ATOM 704 O O . HIS A 1 94 ? 13.338 -0.858 5.939 1.00 82.31 94 HIS A O 1
ATOM 710 N N . GLU A 1 95 ? 13.485 -3.013 5.242 1.00 81.31 95 GLU A N 1
ATOM 711 C CA . GLU A 1 95 ? 12.731 -3.672 6.323 1.00 81.31 95 GLU A CA 1
ATOM 712 C C . GLU A 1 95 ? 11.267 -3.229 6.486 1.00 81.31 95 GLU A C 1
ATOM 714 O O . GLU A 1 95 ? 10.604 -3.646 7.438 1.00 81.31 95 GLU A O 1
ATOM 719 N N . SER A 1 96 ? 10.737 -2.379 5.602 1.00 83.00 96 SER A N 1
ATOM 720 C CA . SER A 1 96 ? 9.337 -1.957 5.677 1.00 83.00 96 SER A CA 1
ATOM 721 C C . SER A 1 96 ? 8.402 -3.004 5.081 1.00 83.00 96 SER A C 1
ATOM 723 O O . SER A 1 96 ? 8.763 -3.687 4.123 1.00 83.00 96 SER A O 1
ATOM 725 N N . SER A 1 97 ? 7.194 -3.144 5.627 1.00 87.44 97 SER A N 1
ATOM 726 C CA . SER A 1 97 ? 6.246 -4.136 5.119 1.00 87.44 97 SER A CA 1
ATOM 727 C C . SER A 1 97 ? 4.799 -3.666 5.053 1.00 87.44 97 SER A C 1
ATOM 729 O O . SER A 1 97 ? 4.345 -2.842 5.854 1.00 87.44 97 SER A O 1
ATOM 731 N N . ILE A 1 98 ? 4.065 -4.228 4.093 1.00 88.50 98 ILE A N 1
ATOM 732 C CA . ILE A 1 98 ? 2.607 -4.175 4.033 1.00 88.50 98 ILE A CA 1
ATOM 733 C C . ILE A 1 98 ? 2.070 -5.583 4.274 1.00 88.50 98 ILE A C 1
ATOM 735 O O . ILE A 1 98 ? 2.408 -6.512 3.546 1.00 88.50 98 ILE A O 1
ATOM 739 N N . THR A 1 99 ? 1.180 -5.722 5.251 1.00 90.19 99 THR A N 1
ATOM 740 C CA . THR A 1 99 ? 0.427 -6.953 5.499 1.00 90.19 99 THR A CA 1
ATOM 741 C C . THR A 1 99 ? -1.053 -6.682 5.282 1.00 90.19 99 THR A C 1
ATOM 743 O O . THR A 1 99 ? -1.612 -5.753 5.872 1.00 90.19 99 THR A O 1
ATOM 746 N N . THR A 1 100 ? -1.709 -7.508 4.469 1.00 88.62 100 THR A N 1
ATOM 747 C CA . THR A 1 100 ? -3.157 -7.433 4.263 1.00 88.62 100 THR A CA 1
ATOM 748 C C . THR A 1 100 ? -3.869 -8.742 4.561 1.00 88.62 100 THR A C 1
ATOM 750 O O . THR A 1 100 ? -3.308 -9.811 4.354 1.00 88.62 100 THR A O 1
ATOM 753 N N . THR A 1 101 ? -5.106 -8.682 5.065 1.00 90.00 101 THR A N 1
ATOM 754 C CA . THR A 1 101 ? -5.933 -9.888 5.290 1.00 90.00 101 THR A CA 1
ATOM 755 C C . THR A 1 101 ? -6.716 -10.310 4.043 1.00 90.00 101 THR A C 1
ATOM 757 O O . THR A 1 101 ? -7.160 -11.450 3.953 1.00 90.00 101 THR A O 1
ATOM 760 N N . GLY A 1 102 ? -6.873 -9.402 3.084 1.00 90.19 102 GLY A N 1
ATOM 761 C CA . GLY A 1 102 ? -7.503 -9.591 1.783 1.00 90.19 102 GLY A CA 1
ATOM 762 C C . GLY A 1 102 ? -6.549 -9.207 0.655 1.00 90.19 102 GLY A C 1
ATOM 763 O O . GLY A 1 102 ? -5.397 -9.633 0.654 1.00 90.19 102 GLY A O 1
ATOM 764 N N . ASN A 1 103 ? -7.035 -8.431 -0.315 1.00 90.25 103 ASN A N 1
ATOM 765 C CA . ASN A 1 103 ? -6.301 -8.176 -1.556 1.00 90.25 103 ASN A CA 1
ATOM 766 C C . ASN A 1 103 ? -5.415 -6.925 -1.469 1.00 90.25 103 ASN A C 1
ATOM 768 O O . ASN A 1 103 ? -5.812 -5.907 -0.885 1.00 90.25 103 ASN A O 1
ATOM 772 N N . LEU A 1 104 ? -4.272 -6.966 -2.156 1.00 91.06 104 LEU A N 1
ATOM 773 C CA . LEU A 1 104 ? -3.475 -5.788 -2.492 1.00 91.06 104 LEU A CA 1
ATOM 774 C C . LEU A 1 104 ? -3.458 -5.605 -4.007 1.00 91.06 104 LEU A C 1
ATOM 776 O O . LEU A 1 104 ? -3.018 -6.484 -4.745 1.00 91.06 104 LEU A O 1
ATOM 780 N N . TYR A 1 105 ? -3.909 -4.438 -4.459 1.00 89.94 105 TYR A N 1
ATOM 781 C CA . TYR A 1 105 ? -3.816 -4.029 -5.854 1.00 89.94 105 TYR A CA 1
ATOM 782 C C . TYR A 1 105 ? -2.964 -2.771 -5.970 1.00 89.94 105 TYR A C 1
ATOM 784 O O . TYR A 1 105 ? -3.333 -1.728 -5.428 1.00 89.94 105 TYR A O 1
ATOM 792 N N . ALA 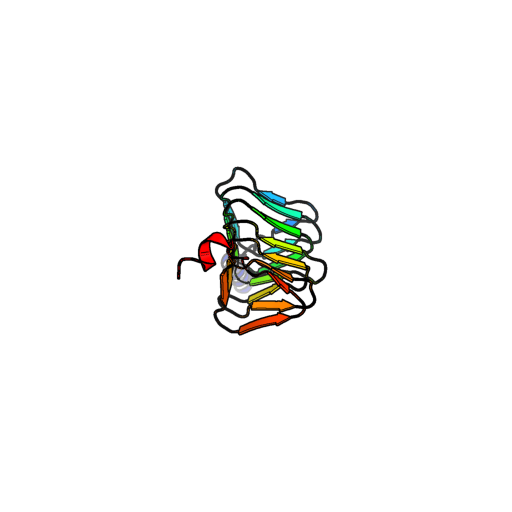A 1 106 ? -1.838 -2.866 -6.670 1.00 86.69 106 ALA A N 1
ATOM 793 C CA . ALA A 1 106 ? -0.957 -1.747 -6.964 1.00 86.69 106 ALA A CA 1
ATOM 794 C C . ALA A 1 106 ? -0.902 -1.499 -8.476 1.00 86.69 106 ALA A C 1
ATOM 796 O O . ALA A 1 106 ? -0.163 -2.168 -9.190 1.00 86.69 106 ALA A O 1
ATOM 797 N N . ALA A 1 107 ? -1.702 -0.545 -8.965 1.00 82.25 107 ALA A N 1
ATOM 798 C CA . ALA A 1 107 ? -1.717 -0.178 -10.387 1.00 82.25 107 ALA A CA 1
ATOM 799 C C . ALA A 1 107 ? -0.708 0.912 -10.774 1.00 82.25 107 ALA A C 1
ATOM 801 O O . ALA A 1 107 ? -0.527 1.219 -11.947 1.00 82.25 107 ALA A O 1
ATOM 802 N N . GLY A 1 108 ? -0.139 1.582 -9.775 1.00 76.50 108 GLY A N 1
ATOM 803 C CA . GLY A 1 108 ? 0.806 2.677 -9.942 1.00 76.50 108 GLY A CA 1
ATOM 804 C C . GLY A 1 108 ? 2.258 2.229 -9.754 1.00 76.50 108 GLY A C 1
ATOM 805 O O . GLY A 1 108 ? 2.500 1.064 -9.421 1.00 76.50 108 GLY A O 1
ATOM 806 N N . ALA A 1 109 ? 3.230 3.122 -9.985 1.00 79.00 109 ALA A N 1
ATOM 807 C CA . ALA A 1 109 ? 4.661 2.793 -9.880 1.00 79.00 109 ALA A CA 1
ATOM 808 C C . ALA A 1 109 ? 4.971 2.157 -8.520 1.00 79.00 109 ALA A C 1
ATOM 810 O O . ALA A 1 109 ? 4.490 2.633 -7.491 1.00 79.00 109 ALA A O 1
ATOM 811 N N . THR A 1 110 ? 5.715 1.050 -8.517 1.00 80.75 110 THR A N 1
ATOM 812 C CA . THR A 1 110 ? 5.931 0.253 -7.303 1.00 80.75 110 THR A CA 1
ATOM 813 C C . THR A 1 110 ? 7.401 -0.111 -7.142 1.00 80.75 110 THR A C 1
ATOM 815 O O . THR A 1 110 ? 7.909 -0.976 -7.847 1.00 80.75 110 THR A O 1
ATOM 818 N N . ASP A 1 111 ? 8.075 0.498 -6.172 1.00 85.31 111 ASP A N 1
ATOM 819 C CA . ASP A 1 111 ? 9.480 0.227 -5.867 1.00 85.31 111 ASP A CA 1
ATOM 820 C C . ASP A 1 111 ? 9.613 -0.480 -4.515 1.00 85.31 111 ASP A C 1
ATOM 822 O O . ASP A 1 111 ? 9.252 0.055 -3.461 1.00 85.31 111 ASP A O 1
ATOM 826 N N . LEU A 1 112 ? 10.162 -1.693 -4.546 1.00 84.25 112 LEU A N 1
ATOM 827 C CA . LEU A 1 112 ? 10.358 -2.560 -3.387 1.00 84.25 112 LEU A CA 1
ATOM 828 C C . LEU A 1 112 ? 11.857 -2.783 -3.175 1.00 84.25 112 LEU A C 1
ATOM 830 O O . LEU A 1 112 ? 12.490 -3.547 -3.902 1.00 84.25 112 LEU A O 1
ATOM 834 N N . PHE A 1 113 ? 12.435 -2.088 -2.193 1.00 79.94 113 PHE A N 1
ATOM 835 C CA . PHE A 1 113 ? 13.867 -2.135 -1.884 1.00 79.94 113 PHE A CA 1
ATOM 836 C C . PHE A 1 113 ? 14.225 -3.288 -0.938 1.00 79.94 113 PHE A C 1
ATOM 838 O O . PHE A 1 113 ? 13.367 -3.874 -0.286 1.00 79.94 113 PHE A O 1
ATOM 845 N N . GLU A 1 114 ? 15.523 -3.565 -0.818 1.00 75.38 114 GLU A N 1
ATOM 846 C CA . GLU A 1 114 ? 16.097 -4.651 -0.017 1.00 75.38 114 GLU A CA 1
ATOM 847 C C . GLU A 1 114 ? 15.436 -4.854 1.355 1.00 75.38 114 GLU A C 1
ATOM 849 O O . GLU A 1 114 ? 15.365 -3.921 2.148 1.00 75.38 114 GLU A O 1
ATOM 854 N N . ASN A 1 115 ? 15.018 -6.085 1.660 1.00 78.50 115 ASN A N 1
ATOM 855 C CA . ASN A 1 115 ? 14.330 -6.511 2.885 1.00 78.50 115 ASN A CA 1
ATOM 856 C C . ASN A 1 115 ? 12.935 -5.903 3.106 1.00 78.50 115 ASN A C 1
ATOM 858 O O . ASN A 1 115 ? 12.393 -6.043 4.200 1.00 78.50 115 ASN A O 1
ATOM 862 N N . SER A 1 116 ? 12.334 -5.238 2.115 1.00 83.69 116 SER A N 1
ATOM 863 C CA . SER A 1 116 ? 10.913 -4.874 2.190 1.00 83.69 116 SER A CA 1
ATOM 864 C C . SER A 1 116 ? 10.000 -6.081 1.952 1.00 83.69 116 SER A C 1
ATOM 866 O O . SER A 1 116 ? 10.415 -7.069 1.346 1.00 83.69 116 SER A O 1
ATOM 868 N N . GLY A 1 117 ? 8.760 -6.022 2.437 1.00 88.56 117 GLY A N 1
ATOM 869 C CA . GLY A 1 117 ? 7.830 -7.149 2.374 1.00 88.56 117 GLY A CA 1
ATOM 870 C C . GLY A 1 117 ? 6.411 -6.774 1.960 1.00 88.56 117 GLY A C 1
ATOM 871 O O . GLY A 1 117 ? 5.871 -5.770 2.423 1.00 88.56 117 GLY A O 1
ATOM 872 N N . ILE A 1 118 ? 5.777 -7.614 1.145 1.00 90.12 118 ILE A N 1
ATOM 873 C CA . ILE A 1 118 ? 4.324 -7.622 0.957 1.00 90.12 118 ILE A CA 1
ATOM 874 C C . ILE A 1 118 ? 3.800 -9.011 1.310 1.00 90.12 118 ILE A C 1
ATOM 876 O O . ILE A 1 118 ? 4.209 -10.002 0.713 1.00 90.12 118 ILE A O 1
ATOM 880 N N . GLU A 1 119 ? 2.853 -9.063 2.240 1.00 92.75 119 GLU A N 1
ATOM 881 C CA . GLU A 1 119 ? 2.090 -10.264 2.567 1.00 92.75 119 GLU A CA 1
ATOM 882 C C . GLU A 1 119 ? 0.599 -9.969 2.390 1.00 92.75 119 GLU A C 1
ATOM 884 O O . GLU A 1 119 ? 0.081 -8.959 2.878 1.00 92.75 119 GLU A O 1
ATOM 889 N N . THR A 1 120 ? -0.111 -10.837 1.677 1.00 92.12 120 THR A N 1
ATOM 890 C CA . THR A 1 120 ? -1.553 -10.692 1.438 1.00 92.12 120 THR A CA 1
ATOM 891 C C . THR A 1 120 ? -2.292 -11.967 1.812 1.00 92.12 120 THR A C 1
ATOM 893 O O . THR A 1 120 ? -1.801 -13.062 1.564 1.00 92.12 120 THR A O 1
ATOM 896 N N . GLY A 1 121 ? -3.475 -11.842 2.413 1.00 91.88 121 GLY A N 1
ATOM 897 C CA . GLY A 1 121 ? -4.356 -12.981 2.681 1.00 91.88 121 GLY A CA 1
ATOM 898 C C . GLY A 1 121 ? -5.193 -13.393 1.466 1.00 91.88 121 GLY A C 1
ATOM 899 O O . GLY A 1 121 ? -5.654 -14.528 1.411 1.00 91.88 121 GLY A O 1
ATOM 900 N N . GLY A 1 122 ? -5.376 -12.484 0.505 1.00 92.38 122 GLY A N 1
ATOM 901 C CA . GLY A 1 122 ? -6.041 -12.714 -0.777 1.00 92.38 122 GLY A CA 1
ATOM 902 C C . GLY A 1 122 ? -5.080 -12.559 -1.955 1.00 92.38 122 GLY A C 1
ATOM 903 O O . GLY A 1 122 ? -3.917 -12.945 -1.863 1.00 92.38 122 GLY A O 1
ATOM 904 N N . ASP A 1 123 ? -5.565 -11.991 -3.059 1.00 91.56 123 ASP A N 1
ATOM 905 C CA . ASP A 1 123 ? -4.776 -11.775 -4.274 1.00 91.56 123 ASP A CA 1
ATOM 906 C C . ASP A 1 123 ? -3.792 -10.603 -4.124 1.00 91.56 123 ASP A C 1
ATOM 908 O O . ASP A 1 123 ? -4.139 -9.529 -3.614 1.00 91.56 123 ASP A O 1
ATOM 912 N N . LEU A 1 124 ? -2.590 -10.786 -4.668 1.00 91.69 124 LEU A N 1
ATOM 913 C CA . LEU A 1 124 ? -1.633 -9.727 -4.953 1.00 91.69 124 LEU A CA 1
ATOM 914 C C . LEU A 1 124 ? -1.591 -9.459 -6.458 1.00 91.69 124 LEU A C 1
ATOM 916 O O . LEU A 1 124 ? -1.194 -10.319 -7.247 1.00 91.69 124 LEU A O 1
ATOM 920 N N . LEU A 1 125 ? -1.926 -8.233 -6.846 1.00 90.31 125 LEU A N 1
ATOM 921 C CA . LEU A 1 125 ? -1.837 -7.778 -8.227 1.00 90.31 125 LEU A CA 1
ATOM 922 C C . LEU A 1 125 ? -1.041 -6.473 -8.304 1.00 90.31 125 LEU A C 1
ATOM 924 O O . LEU A 1 125 ? -1.469 -5.448 -7.777 1.00 90.31 125 LEU A O 1
ATOM 928 N N . ILE A 1 126 ? 0.105 -6.520 -8.981 1.00 86.75 126 ILE A N 1
ATOM 929 C CA . ILE A 1 126 ? 0.912 -5.349 -9.342 1.00 86.75 126 ILE A CA 1
ATOM 930 C C . ILE A 1 126 ? 0.860 -5.242 -10.867 1.00 86.75 126 ILE A C 1
ATOM 932 O O . ILE A 1 126 ? 1.430 -6.082 -11.567 1.00 86.75 126 ILE A O 1
ATOM 936 N N . SER A 1 127 ? 0.106 -4.271 -11.382 1.00 77.81 127 SER A N 1
ATOM 937 C CA . SER A 1 127 ? -0.239 -4.178 -12.808 1.00 77.81 127 SER A CA 1
ATOM 938 C C . SER A 1 127 ? 0.016 -2.791 -13.378 1.00 77.81 127 SER A C 1
ATOM 940 O O . SER A 1 127 ? -0.113 -1.809 -12.664 1.00 77.81 127 SER A O 1
ATOM 942 N N . GLU A 1 128 ? 0.235 -2.711 -14.692 1.00 64.50 128 GLU A N 1
ATOM 943 C CA . GLU A 1 128 ? 0.247 -1.463 -15.484 1.00 64.50 128 GLU A CA 1
ATOM 944 C C . GLU A 1 128 ? 1.349 -0.438 -15.154 1.00 64.50 128 GLU A C 1
ATOM 946 O O . GLU A 1 128 ? 1.395 0.630 -15.768 1.00 64.50 128 GLU A O 1
ATOM 951 N N . SER A 1 129 ? 2.285 -0.774 -14.269 1.00 60.31 129 SER A N 1
ATOM 952 C CA . SER A 1 129 ? 3.305 0.143 -13.777 1.00 60.31 129 SER A CA 1
ATOM 953 C C . SER A 1 129 ? 4.725 -0.423 -13.838 1.00 60.31 129 SER A C 1
ATOM 955 O O . SER A 1 129 ? 4.945 -1.629 -13.712 1.00 60.31 129 SER A O 1
ATOM 957 N N . ASP A 1 130 ? 5.701 0.474 -14.031 1.00 71.44 130 ASP A N 1
ATOM 958 C CA . ASP A 1 130 ? 7.129 0.182 -13.879 1.00 71.44 130 ASP A CA 1
ATOM 959 C C . ASP A 1 130 ? 7.381 -0.189 -12.411 1.00 71.44 130 ASP A C 1
ATOM 961 O O . ASP A 1 130 ? 7.612 0.681 -11.569 1.00 71.44 130 ASP A O 1
ATOM 965 N N . TRP A 1 131 ? 7.266 -1.474 -12.074 1.00 81.31 131 TRP A N 1
ATOM 966 C CA . TRP A 1 131 ? 7.665 -1.954 -10.757 1.00 81.31 131 TRP A CA 1
ATOM 967 C C . TRP A 1 131 ? 9.137 -2.358 -10.753 1.00 81.31 131 TRP A C 1
ATOM 969 O O . TRP A 1 131 ? 9.622 -2.966 -11.709 1.00 81.31 131 TRP A O 1
ATOM 979 N N . ASN A 1 132 ? 9.846 -2.054 -9.666 1.00 82.25 132 ASN A N 1
ATOM 980 C CA . ASN A 1 132 ? 11.208 -2.521 -9.426 1.00 82.25 132 ASN A CA 1
ATOM 981 C C . ASN A 1 132 ? 11.240 -3.361 -8.150 1.00 82.25 132 ASN A C 1
ATOM 983 O O . ASN A 1 132 ? 11.046 -2.850 -7.047 1.00 82.25 132 ASN A O 1
ATOM 987 N N . LEU A 1 133 ? 11.506 -4.658 -8.309 1.00 80.56 133 LEU A N 1
ATOM 988 C CA . LEU A 1 133 ? 11.708 -5.571 -7.186 1.00 80.56 133 LEU A CA 1
ATOM 989 C C . LEU A 1 133 ? 13.201 -5.798 -6.997 1.00 80.56 133 LEU A C 1
ATOM 991 O O . LEU A 1 133 ? 13.859 -6.341 -7.886 1.00 80.56 133 LEU A O 1
ATOM 995 N N . HIS A 1 134 ? 13.735 -5.391 -5.853 1.00 80.12 134 HIS A N 1
ATOM 996 C CA . HIS A 1 134 ? 15.112 -5.684 -5.481 1.00 80.12 134 HIS A CA 1
ATOM 997 C C . HIS A 1 134 ? 15.178 -7.066 -4.807 1.00 80.12 134 HIS A C 1
ATOM 999 O O . HIS A 1 134 ? 14.294 -7.424 -4.037 1.00 80.12 134 HIS A O 1
ATOM 1005 N N . ASP A 1 135 ? 16.216 -7.851 -5.109 1.00 66.06 135 ASP A N 1
ATOM 1006 C CA . ASP A 1 135 ? 16.345 -9.297 -4.807 1.00 66.06 135 ASP A CA 1
ATOM 1007 C C . ASP A 1 135 ? 16.104 -9.740 -3.354 1.00 66.06 135 ASP A C 1
ATOM 1009 O O . ASP A 1 135 ? 15.927 -10.922 -3.072 1.00 66.06 135 ASP A O 1
ATOM 1013 N N . SER A 1 136 ? 16.157 -8.804 -2.416 1.00 59.34 136 SER A N 1
ATOM 1014 C CA . SER A 1 136 ? 15.962 -9.039 -0.989 1.00 59.34 136 SER A CA 1
ATOM 1015 C C . SER A 1 136 ? 14.550 -8.703 -0.504 1.00 59.34 136 SER A C 1
ATOM 1017 O O . SER A 1 136 ? 14.299 -8.739 0.696 1.00 59.34 136 SER A O 1
ATOM 1019 N N . SER A 1 137 ? 13.617 -8.386 -1.399 1.00 73.25 137 SER A N 1
ATOM 1020 C CA . SER A 1 137 ? 12.212 -8.176 -1.053 1.00 73.25 137 SER A CA 1
ATOM 1021 C C . SER A 1 137 ? 11.433 -9.492 -0.962 1.00 73.25 137 SER A C 1
ATOM 1023 O O . SER A 1 137 ? 11.572 -10.379 -1.804 1.00 73.25 137 SER A O 1
ATOM 1025 N N . LEU A 1 138 ? 10.576 -9.606 0.052 1.00 83.50 138 LEU A N 1
ATOM 1026 C CA . LEU A 1 138 ? 9.714 -10.763 0.300 1.00 83.50 138 LEU A CA 1
ATOM 1027 C C . LEU A 1 138 ? 8.303 -10.486 -0.229 1.00 83.50 138 LEU A C 1
ATOM 1029 O O . LEU A 1 138 ? 7.700 -9.471 0.113 1.00 83.50 138 LEU A O 1
ATOM 1033 N N . ILE A 1 139 ? 7.763 -11.383 -1.051 1.00 87.25 139 ILE A N 1
ATOM 1034 C CA . ILE A 1 139 ? 6.391 -11.281 -1.557 1.00 87.25 139 ILE A CA 1
ATOM 1035 C C . ILE A 1 139 ? 5.666 -12.602 -1.320 1.00 87.25 139 ILE A C 1
ATOM 1037 O O . ILE A 1 139 ? 6.073 -13.639 -1.843 1.00 87.25 139 ILE A O 1
ATOM 1041 N N . GLU A 1 140 ? 4.563 -12.539 -0.580 1.00 90.31 140 GLU A N 1
ATOM 1042 C CA . GLU A 1 140 ? 3.692 -13.672 -0.286 1.00 90.31 140 GLU A CA 1
ATOM 1043 C C . GLU A 1 140 ? 2.214 -13.308 -0.500 1.00 90.31 140 GLU A C 1
ATOM 1045 O O . GLU A 1 140 ? 1.766 -12.180 -0.266 1.00 90.31 140 GLU A O 1
ATOM 1050 N N . SER A 1 141 ? 1.438 -14.287 -0.960 1.00 92.00 141 SER A N 1
ATOM 1051 C CA . SER A 1 141 ? -0.003 -14.158 -1.166 1.00 92.00 141 SER A CA 1
ATOM 1052 C C . SER A 1 141 ? -0.719 -15.428 -0.735 1.00 92.00 141 SER A C 1
ATOM 1054 O O . SER A 1 141 ? -0.212 -16.533 -0.937 1.00 92.00 141 SER A O 1
ATOM 1056 N N . GLY A 1 142 ? -1.889 -15.253 -0.124 1.00 91.44 142 GLY A N 1
ATOM 1057 C CA . GLY A 1 142 ? -2.768 -16.337 0.296 1.00 91.44 142 GLY A CA 1
ATOM 1058 C C . GLY A 1 142 ? -3.515 -16.986 -0.867 1.00 91.44 142 GLY A C 1
ATOM 1059 O O . GLY A 1 142 ? -3.905 -18.145 -0.752 1.00 91.44 142 GLY A O 1
ATOM 1060 N N . GLU A 1 143 ? -3.669 -16.268 -1.982 1.00 93.69 143 GLU A N 1
ATOM 1061 C CA . GLU A 1 143 ? -4.335 -16.752 -3.192 1.00 93.69 143 GLU A CA 1
ATOM 1062 C C . GLU A 1 143 ? -3.386 -16.636 -4.399 1.00 93.69 143 GLU A C 1
ATOM 1064 O O . GLU A 1 143 ? -2.484 -17.464 -4.555 1.00 93.69 143 GLU A O 1
ATOM 1069 N N . ASN A 1 144 ? -3.561 -15.634 -5.271 1.00 92.38 144 ASN A N 1
ATOM 1070 C CA . ASN A 1 144 ? -2.793 -15.504 -6.511 1.00 92.38 144 ASN A CA 1
ATOM 1071 C C . ASN A 1 144 ? -1.817 -14.323 -6.487 1.00 92.38 144 ASN A C 1
ATOM 1073 O O . ASN A 1 144 ? -2.124 -13.255 -5.965 1.00 92.38 144 ASN A O 1
ATOM 1077 N N . ILE A 1 145 ? -0.677 -14.491 -7.167 1.00 90.38 145 ILE A N 1
ATOM 1078 C CA . ILE A 1 145 ? 0.269 -13.410 -7.473 1.00 90.38 145 ILE A CA 1
ATOM 1079 C C . ILE A 1 145 ? 0.250 -13.155 -8.979 1.00 90.38 145 ILE A C 1
ATOM 1081 O O . ILE A 1 145 ? 0.559 -14.052 -9.767 1.00 90.38 145 ILE A O 1
ATOM 1085 N N . LEU A 1 146 ? -0.058 -11.922 -9.378 1.00 89.75 146 LEU A N 1
ATOM 1086 C CA . LEU A 1 146 ? 0.073 -11.449 -10.753 1.00 89.75 146 LEU A CA 1
ATOM 1087 C C . LEU A 1 146 ? 0.935 -10.178 -10.778 1.00 89.75 146 LEU A C 1
ATOM 1089 O O . LEU A 1 146 ? 0.580 -9.156 -10.194 1.00 89.75 146 LEU A O 1
ATOM 1093 N N . LEU A 1 147 ? 2.084 -10.273 -11.450 1.00 86.56 147 LEU A N 1
ATOM 1094 C CA . LEU A 1 147 ? 3.039 -9.183 -11.650 1.00 86.56 147 LEU A CA 1
ATOM 1095 C C . LEU A 1 147 ? 3.154 -8.908 -13.149 1.00 86.56 147 LEU A C 1
ATOM 1097 O O . LEU A 1 147 ? 3.595 -9.776 -13.905 1.00 86.56 147 LEU A O 1
ATOM 1101 N N . GLU A 1 148 ? 2.786 -7.710 -13.586 1.00 85.06 148 GLU A N 1
ATOM 1102 C CA . GLU A 1 148 ? 2.818 -7.319 -14.998 1.00 85.06 148 GLU A CA 1
ATOM 1103 C C . GLU A 1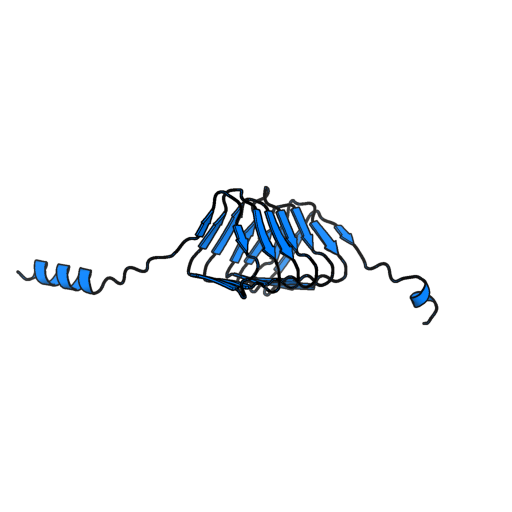 148 ? 3.686 -6.070 -15.192 1.00 85.06 148 GLU A C 1
ATOM 1105 O O . GLU A 1 148 ? 3.654 -5.159 -14.374 1.00 85.06 148 GLU A O 1
ATOM 1110 N N . GLY A 1 149 ? 4.467 -6.017 -16.276 1.00 77.75 149 GLY A N 1
ATOM 1111 C CA . GLY A 1 149 ? 5.098 -4.777 -16.757 1.00 77.75 149 GLY A CA 1
ATOM 1112 C C . GLY A 1 149 ? 6.427 -4.329 -16.126 1.00 77.75 149 GLY A C 1
ATOM 1113 O O . GLY A 1 149 ? 7.073 -3.476 -16.721 1.00 77.75 149 GLY A O 1
ATOM 1114 N N . GLY A 1 150 ? 6.878 -4.890 -14.999 1.00 80.31 150 GLY A N 1
ATOM 1115 C CA . GLY A 1 150 ? 8.075 -4.403 -14.290 1.00 80.31 150 GLY A CA 1
ATOM 1116 C C . GLY A 1 150 ? 9.354 -5.238 -14.422 1.00 80.31 150 GLY A C 1
ATOM 1117 O O . GLY A 1 150 ? 9.469 -6.146 -15.249 1.00 80.31 150 GLY A O 1
ATOM 1118 N N . THR A 1 151 ? 10.351 -4.881 -13.608 1.00 82.06 151 THR A N 1
ATOM 1119 C CA . THR A 1 151 ? 11.729 -5.386 -13.658 1.00 82.06 151 THR A CA 1
ATOM 1120 C C . THR A 1 151 ? 12.177 -5.952 -12.314 1.00 82.06 151 THR A C 1
ATOM 1122 O O . THR A 1 151 ? 12.089 -5.314 -11.265 1.00 82.06 151 THR A O 1
ATOM 1125 N N . PHE A 1 152 ? 12.750 -7.151 -12.368 1.00 79.44 152 PHE A N 1
ATOM 1126 C CA . PHE A 1 152 ? 13.436 -7.767 -11.241 1.00 79.44 152 PHE A CA 1
ATOM 1127 C C . PHE A 1 152 ? 14.926 -7.400 -11.252 1.00 79.44 152 PHE A C 1
ATOM 1129 O O . PHE A 1 152 ? 15.603 -7.602 -12.263 1.00 79.44 152 PHE A O 1
ATOM 1136 N N . HIS A 1 153 ? 15.441 -6.887 -10.134 1.00 80.75 153 HIS A N 1
ATOM 1137 C CA . HIS A 1 153 ? 16.839 -6.487 -9.957 1.00 80.75 153 HIS A CA 1
ATOM 1138 C C . HIS A 1 153 ? 17.561 -7.488 -9.051 1.00 80.75 153 HIS A C 1
ATOM 1140 O O . HIS A 1 153 ? 17.521 -7.336 -7.824 1.00 80.75 153 HIS A O 1
ATOM 1146 N N . PRO A 1 154 ? 18.235 -8.500 -9.629 1.00 67.06 154 PRO A N 1
ATOM 1147 C CA . PRO A 1 154 ? 18.907 -9.515 -8.842 1.00 67.06 154 PRO A CA 1
ATOM 1148 C C . PRO A 1 154 ? 20.106 -8.954 -8.066 1.00 67.06 154 PRO A C 1
ATOM 1150 O O . PRO A 1 154 ? 20.814 -8.051 -8.522 1.00 67.06 154 PRO A O 1
ATOM 1153 N N . MET A 1 155 ? 20.379 -9.542 -6.906 1.00 64.81 155 MET A N 1
ATOM 1154 C CA . MET A 1 155 ? 21.494 -9.267 -6.024 1.00 64.81 155 MET A CA 1
ATOM 1155 C C . MET A 1 155 ? 22.723 -9.729 -6.774 1.00 64.81 155 MET A C 1
ATOM 1157 O O . MET A 1 155 ? 23.000 -10.920 -6.947 1.00 64.81 155 MET A O 1
ATOM 1161 N N . ILE A 1 156 ? 23.484 -8.751 -7.245 1.00 62.31 156 ILE A N 1
ATOM 1162 C CA . ILE A 1 156 ? 24.783 -9.006 -7.838 1.00 62.31 156 ILE A CA 1
ATOM 1163 C C . ILE A 1 156 ? 25.686 -9.462 -6.693 1.00 62.31 156 ILE A C 1
ATOM 1165 O O . ILE A 1 156 ? 26.264 -8.643 -5.978 1.00 62.31 156 ILE A O 1
ATOM 1169 N N . MET A 1 157 ? 25.789 -10.781 -6.497 1.00 54.84 157 MET A N 1
ATOM 1170 C CA . MET A 1 157 ? 26.760 -11.347 -5.567 1.00 54.84 157 MET A CA 1
ATOM 1171 C C . MET A 1 157 ? 28.149 -10.806 -5.934 1.00 54.84 157 MET A C 1
ATOM 1173 O O . MET A 1 157 ? 28.577 -10.978 -7.082 1.00 54.84 157 MET A O 1
ATOM 1177 N N . PRO A 1 158 ? 28.869 -10.161 -4.999 1.00 58.59 158 PRO A N 1
ATOM 1178 C CA . PRO A 1 158 ? 30.197 -9.645 -5.285 1.00 58.59 158 PRO A CA 1
ATOM 1179 C C . PRO A 1 158 ? 31.110 -10.799 -5.714 1.00 58.59 158 PRO A C 1
ATOM 1181 O O . PRO A 1 158 ? 31.139 -11.845 -5.063 1.00 58.59 158 PRO A O 1
ATOM 1184 N N . GLU A 1 159 ? 31.869 -10.618 -6.801 1.00 56.22 159 GLU A N 1
ATOM 1185 C CA . GLU A 1 159 ? 32.734 -11.642 -7.425 1.00 56.22 159 GLU A CA 1
ATOM 1186 C C . GLU A 1 159 ? 33.642 -12.395 -6.436 1.00 56.22 159 GLU A C 1
ATOM 1188 O O . GLU A 1 159 ? 33.968 -13.564 -6.647 1.00 56.22 159 GLU A O 1
ATOM 1193 N N . SER A 1 160 ? 33.995 -11.770 -5.310 1.00 60.34 160 SER A N 1
ATOM 1194 C CA . SER A 1 160 ? 34.769 -12.374 -4.220 1.00 60.34 160 SER A CA 1
ATOM 1195 C C . SER A 1 160 ? 34.104 -13.593 -3.559 1.00 60.34 160 SER A C 1
ATOM 1197 O O . SER A 1 160 ? 34.793 -14.366 -2.889 1.00 60.34 160 SER A O 1
ATOM 1199 N N . SER A 1 161 ? 32.798 -13.789 -3.758 1.00 57.41 161 SER A N 1
ATOM 1200 C CA . SER A 1 161 ? 32.019 -14.921 -3.240 1.00 57.41 161 SER A CA 1
ATOM 1201 C C . SER A 1 161 ? 31.815 -16.059 -4.253 1.00 57.41 161 SER A C 1
ATOM 1203 O O . SER A 1 161 ? 31.593 -17.193 -3.836 1.00 57.41 161 SER A O 1
ATOM 1205 N N . ARG A 1 162 ? 32.004 -15.822 -5.565 1.00 55.12 162 ARG A N 1
ATOM 1206 C CA . ARG A 1 162 ? 31.935 -16.879 -6.602 1.00 55.12 162 ARG A CA 1
ATOM 1207 C C . ARG A 1 162 ? 33.143 -17.816 -6.607 1.00 55.12 162 ARG A C 1
ATOM 1209 O O . ARG A 1 162 ? 33.002 -18.977 -6.963 1.00 55.12 162 ARG A O 1
ATOM 1216 N N . ASN A 1 163 ? 34.311 -17.340 -6.181 1.00 53.25 163 ASN A N 1
ATOM 1217 C CA . ASN A 1 163 ? 35.561 -18.113 -6.211 1.00 53.25 163 ASN A CA 1
ATOM 1218 C C . ASN A 1 163 ? 35.824 -18.938 -4.933 1.00 53.25 163 ASN A C 1
ATOM 1220 O O . ASN A 1 163 ? 36.962 -19.337 -4.688 1.00 53.25 163 ASN A O 1
ATOM 1224 N N . ARG A 1 164 ? 34.809 -19.152 -4.083 1.00 54.47 164 ARG A N 1
ATOM 1225 C CA . ARG A 1 164 ? 34.925 -19.951 -2.846 1.00 54.47 164 ARG A CA 1
ATOM 1226 C C . ARG A 1 164 ? 34.054 -21.218 -2.824 1.00 54.47 164 ARG A C 1
ATOM 1228 O O . ARG A 1 164 ? 33.971 -21.836 -1.765 1.00 54.47 164 ARG A O 1
ATOM 1235 N N . ALA A 1 165 ? 33.435 -21.589 -3.946 1.00 49.81 165 ALA A N 1
ATOM 1236 C CA . ALA A 1 165 ? 32.698 -22.846 -4.106 1.00 49.81 165 ALA A CA 1
ATOM 1237 C C . ALA A 1 165 ? 33.544 -23.898 -4.835 1.00 49.81 165 ALA A C 1
ATOM 1239 O O . ALA A 1 165 ? 34.242 -23.513 -5.802 1.00 49.81 165 ALA A O 1
#

Foldseek 3Di:
DVVVVVVVVVVVPDDPPDQDEAEDAEEDEDPPDCEDEHRHEYEYDAYEYEYDANYEYAYAYEYEHEEEYAYDHLYEYEYAEYAYDQNYEYHYEANYEYEHLEEYHANHEYEAYANYEYEYNYEYHHHPYAYEAEQRYYYYYNYYYHHPDYDYHYDPDPPVVVVPD